Protein AF-A0A2V9PCQ8-F1 (afdb_monomer_lite)

Foldseek 3Di:
DDDPVPDDPVVVCVCCVVQPVVVVVVCVVVVVVCVVVVDDDDDHDDDVCVVPPCVVVPDPPDDDDD

Structure (mmCIF, N/CA/C/O backbone):
data_AF-A0A2V9PCQ8-F1
#
_entry.id   AF-A0A2V9PCQ8-F1
#
loop_
_atom_site.group_PDB
_atom_site.id
_atom_site.t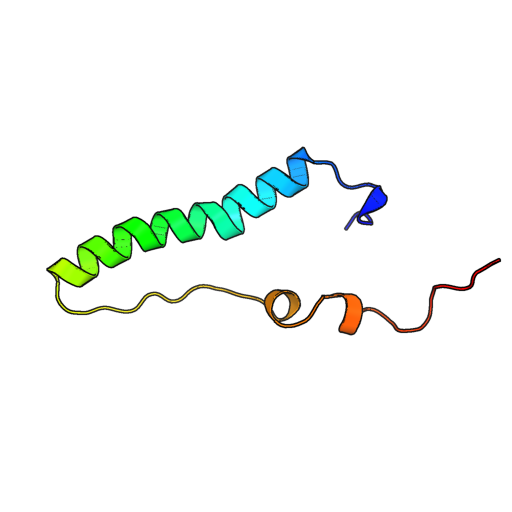ype_symbol
_atom_site.label_atom_id
_atom_site.label_alt_id
_atom_site.label_comp_id
_atom_site.label_asym_id
_atom_site.label_entity_id
_atom_site.label_seq_id
_atom_site.pdbx_PDB_ins_code
_atom_site.Cartn_x
_atom_site.Cartn_y
_atom_site.Cartn_z
_atom_site.occupancy
_atom_site.B_iso_or_equiv
_atom_site.auth_seq_id
_atom_site.auth_comp_id
_atom_site.auth_asym_id
_atom_site.auth_atom_id
_atom_site.pdbx_PDB_model_num
ATOM 1 N N . MET A 1 1 ? 6.112 -8.793 -19.317 1.00 58.97 1 MET A N 1
ATOM 2 C CA . MET A 1 1 ? 6.452 -7.578 -18.549 1.00 58.97 1 MET A CA 1
ATOM 3 C C . MET A 1 1 ? 7.645 -6.948 -19.230 1.00 58.97 1 MET A C 1
ATOM 5 O O . MET A 1 1 ? 8.598 -7.677 -19.485 1.00 58.97 1 MET A O 1
ATOM 9 N N . ALA A 1 2 ? 7.554 -5.666 -19.583 1.00 70.44 2 ALA A N 1
ATOM 10 C CA . ALA A 1 2 ? 8.710 -4.913 -20.056 1.00 70.44 2 ALA A CA 1
ATOM 11 C C . ALA A 1 2 ? 9.770 -4.870 -18.946 1.00 70.44 2 ALA A C 1
ATOM 13 O O . ALA A 1 2 ? 9.428 -4.916 -17.760 1.00 70.44 2 ALA A O 1
ATOM 14 N N . VAL A 1 3 ? 11.045 -4.836 -19.319 1.00 83.06 3 VAL A N 1
ATOM 15 C CA . VAL A 1 3 ? 12.106 -4.576 -18.343 1.00 83.06 3 VAL A CA 1
ATOM 16 C C . VAL A 1 3 ? 11.980 -3.136 -17.846 1.00 83.06 3 VAL A C 1
ATOM 18 O O . VAL A 1 3 ? 11.448 -2.284 -18.552 1.00 83.06 3 VAL A O 1
ATOM 21 N N . THR A 1 4 ? 12.456 -2.852 -16.633 1.00 85.50 4 THR A N 1
ATOM 22 C CA . THR A 1 4 ? 12.290 -1.532 -15.998 1.00 85.50 4 THR A CA 1
ATOM 23 C C . THR A 1 4 ? 12.749 -0.369 -16.883 1.00 85.50 4 THR A C 1
ATOM 25 O O . THR A 1 4 ? 12.109 0.674 -16.871 1.00 85.50 4 THR A O 1
ATOM 28 N N . ALA A 1 5 ? 13.812 -0.559 -17.675 1.00 92.00 5 ALA A N 1
ATOM 29 C CA . ALA A 1 5 ? 14.347 0.460 -18.583 1.00 92.00 5 ALA A CA 1
ATOM 30 C C . ALA A 1 5 ? 13.369 0.890 -19.694 1.00 92.00 5 ALA A C 1
ATOM 32 O O . ALA A 1 5 ? 13.476 2.008 -20.187 1.00 92.00 5 ALA A O 1
ATOM 33 N N . ASP A 1 6 ? 12.409 0.033 -20.044 1.00 91.88 6 ASP A N 1
ATOM 34 C CA . ASP A 1 6 ? 11.443 0.269 -21.122 1.00 91.88 6 ASP A CA 1
ATOM 35 C C . ASP A 1 6 ? 10.060 0.691 -20.586 1.00 91.88 6 ASP A C 1
ATOM 37 O O . ASP A 1 6 ? 9.103 0.825 -21.350 1.00 91.88 6 ASP A O 1
ATOM 41 N N . GLN A 1 7 ? 9.907 0.854 -19.266 1.00 91.25 7 GLN A N 1
ATOM 42 C CA . GLN A 1 7 ? 8.641 1.262 -18.652 1.00 91.25 7 GLN A CA 1
ATOM 43 C C . GLN A 1 7 ? 8.482 2.784 -18.700 1.00 91.25 7 GLN A C 1
ATOM 45 O O . GLN A 1 7 ? 9.416 3.531 -18.408 1.00 91.25 7 GLN A O 1
ATOM 50 N N . SER A 1 8 ? 7.276 3.251 -19.025 1.00 95.12 8 SER A N 1
ATOM 51 C CA . SER A 1 8 ? 6.958 4.676 -18.974 1.00 95.12 8 SER A CA 1
ATOM 52 C C . SER A 1 8 ? 6.716 5.137 -17.533 1.00 95.12 8 SER A C 1
ATOM 54 O O . SER A 1 8 ? 6.265 4.372 -16.674 1.00 95.12 8 SER A O 1
ATOM 56 N N . GLY A 1 9 ? 6.968 6.423 -17.275 1.00 95.31 9 GLY A N 1
ATOM 57 C CA . GLY A 1 9 ? 6.588 7.050 -16.006 1.00 95.31 9 GLY A CA 1
ATOM 58 C C . GLY A 1 9 ? 5.075 7.011 -15.769 1.00 95.31 9 GLY A C 1
ATOM 59 O O . GLY A 1 9 ? 4.639 6.773 -14.650 1.00 95.31 9 GLY A O 1
ATOM 60 N N . GLU A 1 10 ? 4.272 7.137 -16.830 1.00 97.06 10 GLU A N 1
ATOM 61 C CA . GLU A 1 10 ? 2.809 7.060 -16.747 1.00 97.06 10 GLU A CA 1
ATOM 62 C C . GLU A 1 10 ? 2.324 5.692 -16.247 1.00 97.06 10 GLU A C 1
ATOM 64 O O . GLU A 1 10 ? 1.442 5.620 -15.390 1.00 97.06 10 GLU A O 1
ATOM 69 N N . ASP A 1 11 ? 2.917 4.597 -16.729 1.00 94.75 11 ASP A N 1
ATOM 70 C CA . ASP A 1 11 ? 2.571 3.259 -16.250 1.00 94.75 11 ASP A CA 1
ATOM 71 C C . ASP A 1 11 ? 2.953 3.061 -14.783 1.00 94.75 11 ASP A C 1
ATOM 73 O O . ASP A 1 11 ? 2.185 2.463 -14.021 1.00 94.75 11 ASP A O 1
ATOM 77 N N . PHE A 1 12 ? 4.110 3.586 -14.373 1.00 94.38 12 PHE A N 1
ATOM 78 C CA . PHE A 1 12 ? 4.523 3.570 -12.974 1.00 94.38 12 PHE A CA 1
ATOM 79 C C . PHE A 1 12 ? 3.529 4.343 -12.099 1.00 94.38 12 PHE A C 1
ATOM 81 O O . PHE A 1 12 ? 2.996 3.797 -11.129 1.00 94.38 12 PHE A O 1
ATOM 88 N N . ASP A 1 13 ? 3.208 5.576 -12.484 1.00 97.81 13 ASP A N 1
ATOM 89 C CA . ASP A 1 13 ? 2.280 6.439 -11.757 1.00 97.81 13 ASP A CA 1
ATOM 90 C C . ASP A 1 13 ? 0.886 5.823 -11.671 1.00 97.81 13 ASP A C 1
ATOM 92 O O . ASP A 1 13 ? 0.256 5.854 -10.612 1.00 97.81 13 ASP A O 1
ATOM 96 N N . ARG A 1 14 ? 0.410 5.190 -12.747 1.00 97.25 14 ARG A N 1
ATOM 97 C CA . ARG A 1 14 ? -0.864 4.465 -12.757 1.00 97.25 14 ARG A CA 1
ATOM 98 C C . ARG A 1 14 ? -0.868 3.330 -11.734 1.00 97.25 14 ARG A C 1
ATOM 100 O O . ARG A 1 14 ? -1.819 3.214 -10.959 1.00 97.25 14 ARG A O 1
ATOM 107 N N . VAL A 1 15 ? 0.182 2.507 -11.703 1.00 95.50 15 VAL A N 1
ATOM 108 C CA . VAL A 1 15 ? 0.296 1.382 -10.759 1.00 95.50 15 VAL A CA 1
ATOM 109 C C . VAL A 1 15 ? 0.351 1.877 -9.314 1.00 95.50 15 VAL A C 1
ATOM 111 O O . VAL A 1 15 ? -0.370 1.350 -8.465 1.00 95.50 15 VAL A O 1
ATOM 114 N N . ILE A 1 16 ? 1.145 2.909 -9.027 1.00 96.81 16 ILE A N 1
ATOM 115 C CA . ILE A 1 16 ? 1.248 3.498 -7.685 1.00 96.81 16 ILE A CA 1
ATOM 116 C C . ILE A 1 16 ? -0.064 4.170 -7.265 1.00 96.81 16 ILE A C 1
ATOM 118 O O . ILE A 1 16 ? -0.508 4.014 -6.123 1.00 96.81 16 ILE A O 1
ATOM 122 N N . SER A 1 17 ? -0.713 4.887 -8.182 1.00 98.38 17 SER A N 1
ATOM 123 C CA . SER A 1 17 ? -1.987 5.559 -7.931 1.00 98.38 17 SER A CA 1
ATOM 124 C C . SER A 1 17 ? -3.070 4.564 -7.515 1.00 98.38 17 SER A C 1
ATOM 126 O O . SER A 1 17 ? -3.767 4.798 -6.530 1.00 98.38 17 SER A O 1
ATOM 128 N N . VAL A 1 18 ? -3.168 3.421 -8.199 1.00 96.75 18 VAL A N 1
ATOM 129 C CA . VAL A 1 18 ? -4.174 2.395 -7.890 1.00 96.75 18 VAL A CA 1
ATOM 13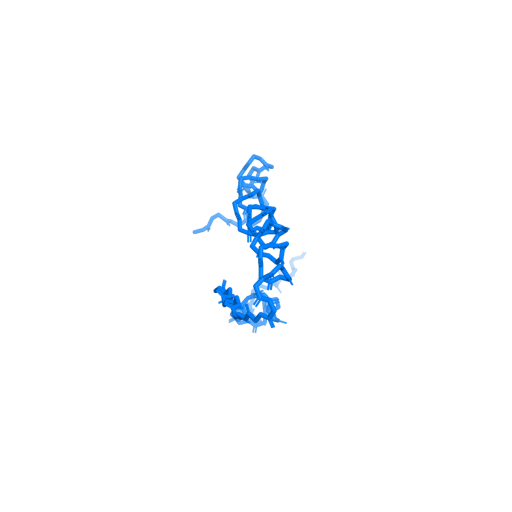0 C C . VAL A 1 18 ? -3.791 1.593 -6.644 1.00 96.75 18 VAL 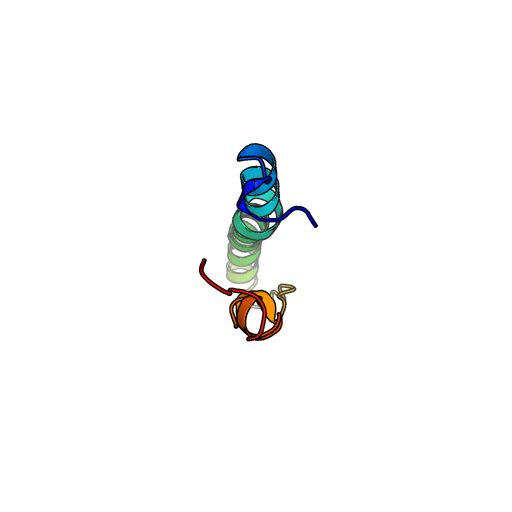A C 1
ATOM 132 O O . VAL A 1 18 ? -4.551 1.557 -5.676 1.00 96.75 18 VAL A O 1
ATOM 135 N N . ASN A 1 19 ? -2.608 0.976 -6.639 1.00 95.94 19 ASN A N 1
ATOM 136 C CA . ASN A 1 19 ? -2.267 -0.055 -5.654 1.00 95.94 19 ASN A CA 1
ATOM 137 C C . ASN A 1 19 ? -1.774 0.504 -4.318 1.00 95.94 19 ASN A C 1
ATOM 139 O O . ASN A 1 19 ? -1.804 -0.206 -3.320 1.00 95.94 19 ASN A O 1
ATOM 143 N N . LEU A 1 20 ? -1.300 1.752 -4.283 1.00 95.75 20 LEU A N 1
ATOM 144 C CA . LEU A 1 20 ? -0.779 2.356 -3.058 1.00 95.75 20 LEU A CA 1
ATOM 145 C C . LEU A 1 20 ? -1.630 3.545 -2.620 1.00 95.75 20 LEU A C 1
ATOM 147 O O . LEU A 1 20 ? -2.226 3.519 -1.542 1.00 95.75 20 LEU A O 1
ATOM 151 N N . LYS A 1 21 ? -1.733 4.579 -3.461 1.00 98.19 21 LYS A N 1
ATOM 152 C CA . LYS A 1 21 ? -2.467 5.802 -3.107 1.00 98.19 21 LYS A CA 1
ATOM 153 C C . LYS A 1 21 ? -3.966 5.539 -2.951 1.00 98.19 21 LYS A C 1
ATOM 155 O O . LYS A 1 21 ? -4.558 6.017 -1.986 1.00 98.19 21 LYS A O 1
ATOM 160 N N . GLY A 1 22 ? -4.567 4.774 -3.861 1.00 98.06 22 GLY A N 1
ATOM 161 C CA . GLY A 1 22 ? -5.977 4.393 -3.811 1.00 98.06 22 GLY A CA 1
ATOM 162 C C . GLY A 1 22 ? -6.312 3.627 -2.535 1.00 98.06 22 GLY A C 1
ATOM 163 O O . GLY A 1 22 ? -7.221 4.015 -1.806 1.00 98.06 22 GLY A O 1
ATOM 164 N N . MET A 1 23 ? -5.511 2.614 -2.198 1.00 97.19 23 MET A N 1
ATOM 165 C CA . MET A 1 23 ? -5.691 1.844 -0.963 1.00 97.19 23 MET A CA 1
ATOM 166 C C . MET A 1 23 ? -5.535 2.702 0.296 1.00 97.19 23 MET A C 1
ATOM 168 O O . MET A 1 23 ? -6.346 2.603 1.217 1.00 97.19 23 MET A O 1
ATOM 172 N N . TRP A 1 24 ? -4.535 3.588 0.333 1.00 97.81 24 TRP A N 1
ATOM 173 C CA . TRP A 1 24 ? -4.377 4.542 1.432 1.00 97.81 24 TRP A CA 1
ATOM 174 C C . TRP A 1 24 ? -5.601 5.453 1.594 1.00 97.81 24 TRP A C 1
ATOM 176 O O . TRP A 1 24 ? -6.043 5.688 2.720 1.00 97.81 24 TRP A O 1
ATOM 186 N N . LEU A 1 25 ? -6.177 5.935 0.488 1.00 98.50 25 LEU A N 1
ATOM 187 C CA . LEU A 1 25 ? -7.394 6.744 0.521 1.00 98.50 25 LEU A CA 1
ATOM 188 C C . LEU A 1 25 ? -8.588 5.961 1.078 1.00 98.50 25 LEU A C 1
ATOM 190 O O . LEU A 1 25 ? -9.285 6.511 1.925 1.00 98.50 25 LEU A O 1
ATOM 194 N N . CYS A 1 26 ? -8.801 4.704 0.677 1.00 98.06 26 CYS A N 1
ATOM 195 C CA . CYS A 1 26 ? -9.867 3.870 1.249 1.00 98.06 26 CYS A CA 1
ATOM 196 C C . CYS A 1 26 ? -9.706 3.738 2.767 1.00 98.06 26 CYS A C 1
ATOM 198 O O . CYS A 1 26 ? -10.576 4.168 3.523 1.00 98.06 26 CYS A O 1
ATOM 200 N N . MET A 1 27 ? -8.528 3.290 3.221 1.00 98.12 27 MET A N 1
ATOM 201 C CA . MET A 1 27 ? -8.237 3.137 4.650 1.00 98.12 27 MET A CA 1
ATOM 202 C C . MET A 1 27 ? -8.441 4.438 5.430 1.00 98.12 27 MET A C 1
ATOM 204 O O . MET A 1 27 ? -8.971 4.414 6.537 1.00 98.12 27 MET A O 1
ATOM 208 N N . LYS A 1 28 ? -8.055 5.592 4.866 1.00 98.31 28 LYS A N 1
ATOM 209 C CA . LYS A 1 28 ? -8.243 6.900 5.509 1.00 98.31 28 LYS A CA 1
ATOM 210 C C . LYS A 1 28 ? -9.706 7.155 5.880 1.00 98.31 28 LYS A C 1
ATOM 212 O O . LYS A 1 28 ? -9.948 7.766 6.921 1.00 98.31 28 LYS A O 1
ATOM 217 N N . TYR A 1 29 ? -10.662 6.748 5.049 1.00 98.44 29 TYR A N 1
ATOM 218 C CA . TYR A 1 29 ? -12.087 6.939 5.328 1.00 98.44 29 TYR A CA 1
ATOM 219 C C . TYR A 1 29 ? -12.675 5.777 6.134 1.00 98.44 29 TYR A C 1
ATOM 221 O O . TYR A 1 29 ? -13.382 6.034 7.109 1.00 98.44 29 TYR A O 1
ATOM 229 N N . ASP A 1 30 ? -12.305 4.536 5.815 1.00 98.06 30 ASP A N 1
ATOM 230 C CA . ASP A 1 30 ? -12.768 3.339 6.527 1.00 98.06 30 ASP A CA 1
ATOM 231 C C . ASP A 1 30 ? -12.395 3.394 8.012 1.00 98.06 30 ASP A C 1
ATOM 233 O O . ASP A 1 30 ? -13.246 3.212 8.881 1.00 98.06 30 ASP A O 1
ATOM 237 N N . ILE A 1 31 ? -11.145 3.756 8.324 1.00 98.31 31 ILE A N 1
ATOM 238 C CA . ILE A 1 31 ? -10.667 3.887 9.707 1.00 98.31 31 ILE A CA 1
ATOM 239 C C . ILE A 1 31 ? -11.466 4.953 10.457 1.00 98.31 31 ILE A C 1
ATOM 241 O O . ILE A 1 31 ? -11.823 4.740 11.613 1.00 98.31 31 ILE A O 1
ATOM 245 N N . ARG A 1 32 ? -11.791 6.091 9.825 1.00 98.38 32 ARG A N 1
ATOM 246 C CA . ARG A 1 32 ? -12.594 7.134 10.488 1.00 98.38 32 ARG A CA 1
ATOM 247 C C . ARG A 1 32 ? -13.965 6.601 10.884 1.00 98.38 32 ARG A C 1
ATOM 249 O O . ARG A 1 32 ? -14.403 6.875 11.996 1.00 98.38 32 ARG A O 1
ATOM 256 N N . GLN A 1 33 ? -14.596 5.811 10.019 1.00 98.25 33 GLN A N 1
ATOM 257 C CA . GLN A 1 33 ? -15.887 5.202 10.322 1.00 98.25 33 GLN A CA 1
ATOM 258 C C . GLN A 1 33 ? -15.777 4.101 11.386 1.00 98.25 33 GLN A C 1
ATOM 260 O O . GLN A 1 33 ? -16.605 4.032 12.293 1.00 98.25 33 GLN A O 1
ATOM 265 N N . MET A 1 34 ? -14.740 3.267 11.321 1.00 98.50 34 MET A N 1
ATOM 266 C CA . MET A 1 34 ? -14.491 2.218 12.313 1.00 98.50 34 MET A CA 1
ATOM 267 C C . MET A 1 34 ? -14.223 2.790 13.707 1.00 98.50 34 MET A C 1
ATOM 269 O O . MET A 1 34 ? -14.688 2.226 14.692 1.00 98.50 34 MET A O 1
ATOM 273 N N . LEU A 1 35 ? -13.537 3.934 13.804 1.00 98.19 35 LEU A N 1
ATOM 274 C CA . LEU A 1 35 ? -13.340 4.646 15.070 1.00 98.19 35 LEU A CA 1
ATOM 275 C C . LEU A 1 35 ? -14.667 5.127 15.669 1.00 98.19 35 LEU A C 1
ATOM 277 O O . LEU A 1 35 ? -14.849 5.033 16.879 1.00 98.19 35 LEU A O 1
ATOM 281 N N . THR A 1 36 ? -15.610 5.590 14.842 1.00 98.06 36 THR A N 1
ATOM 282 C CA . THR A 1 36 ? -16.972 5.917 15.296 1.00 98.06 36 THR A CA 1
ATOM 283 C C . THR A 1 36 ? -17.739 4.671 15.747 1.00 98.06 36 THR A C 1
ATOM 285 O O . THR A 1 36 ? -18.489 4.736 16.716 1.00 98.06 36 THR A O 1
ATOM 288 N N . HIS A 1 37 ? -17.545 3.536 15.072 1.00 97.56 37 HIS A N 1
ATOM 289 C CA . HIS A 1 37 ? -18.192 2.266 15.412 1.00 97.56 37 HIS A CA 1
ATOM 290 C C . HIS A 1 37 ? -17.549 1.546 16.616 1.00 97.56 37 HIS A C 1
ATOM 292 O O . HIS A 1 37 ? -18.171 0.684 17.229 1.00 97.56 37 HIS A O 1
ATOM 298 N N . GLY A 1 38 ? -16.304 1.885 16.963 1.00 98.06 38 GLY A N 1
ATOM 299 C CA . GLY A 1 38 ? -15.539 1.276 18.055 1.00 98.06 38 GLY A CA 1
ATOM 300 C C . GLY A 1 38 ? -14.911 -0.083 17.724 1.00 98.06 38 GLY A C 1
ATOM 301 O O . GLY A 1 38 ? -14.247 -0.664 18.580 1.00 98.06 38 GLY A O 1
ATOM 302 N N . SER A 1 39 ? -15.096 -0.610 16.508 1.00 97.25 39 SER A N 1
ATOM 303 C CA . SER A 1 39 ? -14.506 -1.883 16.078 1.00 97.25 39 SER A CA 1
ATOM 304 C C . SER A 1 39 ? -14.484 -2.051 14.553 1.00 97.25 39 SER A C 1
ATOM 306 O O . SER A 1 39 ? -15.152 -1.326 13.816 1.00 97.25 39 SER A O 1
ATOM 308 N N . GLY A 1 40 ? -13.704 -3.031 14.090 1.00 96.81 40 GLY A N 1
ATOM 309 C CA . GLY A 1 40 ? -13.684 -3.517 12.711 1.00 96.81 40 GLY A CA 1
ATOM 310 C C . GLY A 1 40 ? -12.306 -4.052 12.316 1.00 96.81 40 GLY A C 1
ATOM 311 O O . GLY A 1 40 ? -11.343 -3.941 13.076 1.00 96.81 40 GLY A O 1
ATOM 312 N N . ALA A 1 41 ? -12.204 -4.607 11.112 1.00 97.62 41 ALA A N 1
ATOM 313 C CA . ALA A 1 41 ? -10.949 -5.092 10.552 1.00 97.62 41 ALA A CA 1
ATOM 314 C C . ALA A 1 41 ? -10.841 -4.704 9.075 1.00 97.62 41 ALA A C 1
ATOM 316 O O . ALA A 1 41 ? -11.805 -4.839 8.325 1.00 97.62 41 ALA A O 1
ATOM 317 N N . ILE A 1 42 ? -9.654 -4.258 8.664 1.00 97.06 42 ILE A N 1
ATOM 318 C CA . ILE A 1 42 ? -9.311 -3.985 7.264 1.00 97.06 42 ILE A CA 1
ATOM 319 C C . ILE A 1 42 ? -8.273 -5.018 6.837 1.00 97.06 42 ILE A C 1
ATOM 321 O O . ILE A 1 42 ? -7.249 -5.178 7.501 1.00 97.06 42 ILE A O 1
ATOM 325 N N . VAL A 1 43 ? -8.523 -5.703 5.721 1.00 95.88 43 VAL A N 1
ATOM 326 C CA . VAL A 1 43 ? -7.599 -6.686 5.143 1.00 95.88 43 VAL A CA 1
ATOM 327 C C . VAL A 1 43 ? -7.201 -6.223 3.749 1.00 95.88 43 VAL A C 1
ATOM 329 O O . VAL A 1 43 ? -8.042 -6.077 2.867 1.00 95.88 43 VAL A O 1
ATOM 332 N N . ASN A 1 44 ? -5.902 -6.008 3.558 1.00 94.69 44 ASN A N 1
ATOM 333 C CA . ASN A 1 44 ? -5.315 -5.566 2.299 1.00 94.69 44 ASN A CA 1
ATOM 334 C C . ASN A 1 44 ? -4.611 -6.736 1.608 1.00 94.69 44 ASN A C 1
ATOM 336 O O . ASN A 1 44 ? -3.879 -7.487 2.253 1.00 94.69 44 ASN A O 1
ATOM 340 N N . ASN A 1 45 ? -4.781 -6.865 0.291 1.00 92.44 45 ASN A N 1
ATOM 341 C CA . ASN A 1 45 ? -4.062 -7.868 -0.487 1.00 92.44 45 ASN A CA 1
ATOM 342 C C . ASN A 1 45 ? -2.656 -7.367 -0.846 1.00 92.44 45 ASN A C 1
ATOM 344 O O . ASN A 1 45 ? -2.505 -6.453 -1.656 1.00 92.44 45 ASN A O 1
ATOM 348 N N . ALA A 1 46 ? -1.635 -7.989 -0.264 1.00 89.88 46 ALA A N 1
ATOM 349 C CA . ALA A 1 46 ? -0.237 -7.770 -0.614 1.00 89.88 46 ALA A CA 1
ATOM 350 C C . ALA A 1 46 ? 0.316 -8.961 -1.415 1.00 89.88 46 ALA A C 1
ATOM 352 O O . ALA A 1 46 ? -0.356 -9.966 -1.631 1.00 89.88 46 ALA A O 1
ATOM 353 N N . SER A 1 47 ? 1.567 -8.861 -1.853 1.00 87.56 47 SER A N 1
ATOM 354 C CA . SER A 1 47 ? 2.276 -9.968 -2.497 1.00 87.56 47 SER A CA 1
ATOM 355 C C . SER A 1 47 ? 3.666 -10.132 -1.893 1.00 87.56 47 SER A C 1
ATOM 357 O O . SER A 1 47 ? 4.199 -9.197 -1.292 1.00 87.56 47 SER A O 1
ATOM 359 N N . VAL A 1 48 ? 4.286 -11.298 -2.098 1.00 87.25 48 VAL A N 1
ATOM 360 C CA . VAL A 1 48 ? 5.676 -11.564 -1.674 1.00 87.25 48 VAL A CA 1
ATOM 361 C C . VAL A 1 48 ? 6.647 -10.518 -2.238 1.00 87.25 48 VAL A C 1
ATOM 363 O O . VAL A 1 48 ? 7.591 -10.136 -1.553 1.00 87.25 48 VAL A O 1
ATOM 366 N N . ALA A 1 49 ? 6.370 -9.986 -3.434 1.00 83.06 49 ALA A N 1
ATOM 367 C CA . ALA A 1 49 ? 7.168 -8.932 -4.063 1.00 83.06 49 ALA A CA 1
ATOM 368 C C . ALA A 1 49 ? 7.160 -7.591 -3.296 1.00 83.06 49 ALA A C 1
ATOM 370 O O . ALA A 1 49 ? 8.010 -6.742 -3.551 1.00 83.06 49 ALA A O 1
ATOM 371 N N . GLY A 1 50 ? 6.207 -7.383 -2.379 1.00 81.69 50 GLY A N 1
ATOM 372 C CA . GLY A 1 50 ? 6.180 -6.229 -1.474 1.00 81.69 50 GLY A CA 1
ATOM 373 C C . GLY A 1 50 ? 6.988 -6.429 -0.186 1.00 81.69 50 GLY A C 1
ATOM 374 O O . GLY A 1 50 ? 7.288 -5.453 0.492 1.00 81.69 50 GLY A O 1
ATOM 375 N N . LEU A 1 51 ? 7.343 -7.675 0.149 1.00 81.62 51 LEU A N 1
ATOM 376 C CA . LEU A 1 51 ? 8.150 -8.025 1.325 1.00 81.62 51 LEU A CA 1
ATOM 377 C C . LEU A 1 51 ? 9.626 -8.227 0.961 1.00 81.62 51 LEU A C 1
ATOM 379 O O . LEU A 1 51 ? 10.515 -7.806 1.694 1.00 81.62 51 LEU A O 1
ATOM 383 N N . ALA A 1 52 ? 9.879 -8.870 -0.176 1.00 70.31 52 ALA A N 1
ATOM 384 C CA . ALA A 1 52 ? 11.203 -9.066 -0.743 1.00 70.31 52 ALA A CA 1
ATOM 385 C C . ALA A 1 52 ? 11.218 -8.483 -2.155 1.00 70.31 52 ALA A C 1
ATOM 387 O O . ALA A 1 52 ? 10.256 -8.646 -2.906 1.00 70.31 52 ALA A O 1
ATOM 388 N N . THR A 1 53 ? 12.312 -7.825 -2.543 1.00 63.69 53 THR A N 1
ATOM 389 C CA . THR A 1 53 ? 12.469 -7.361 -3.923 1.00 63.69 53 THR A CA 1
ATOM 390 C C . THR A 1 53 ? 12.291 -8.552 -4.865 1.00 63.69 53 THR A C 1
ATOM 392 O O . THR A 1 53 ? 12.900 -9.604 -4.677 1.00 63.69 53 THR A O 1
ATOM 395 N N . ALA A 1 54 ? 11.467 -8.407 -5.907 1.00 57.78 54 ALA A N 1
ATOM 396 C CA . ALA A 1 54 ? 11.220 -9.476 -6.883 1.00 57.78 54 ALA A CA 1
ATOM 397 C C . ALA A 1 54 ? 12.515 -9.999 -7.561 1.00 57.78 54 ALA A C 1
ATOM 399 O O . ALA A 1 54 ? 12.527 -11.090 -8.134 1.00 57.78 54 ALA A O 1
ATOM 400 N N . GLY A 1 55 ? 13.621 -9.250 -7.450 1.00 54.66 55 GLY A N 1
ATOM 401 C CA . GLY A 1 55 ? 14.973 -9.666 -7.832 1.00 54.66 55 GLY A CA 1
ATOM 402 C C . GLY A 1 55 ? 15.591 -10.771 -6.963 1.00 54.66 55 GLY A C 1
ATOM 403 O O . GLY A 1 55 ? 16.514 -11.427 -7.426 1.00 54.66 55 GLY A O 1
ATOM 404 N N . PHE A 1 56 ? 15.073 -11.056 -5.762 1.00 49.78 56 PHE A N 1
ATOM 405 C CA . PHE A 1 56 ? 15.498 -12.227 -4.981 1.00 49.78 56 PHE A CA 1
ATOM 406 C C . PHE A 1 56 ? 14.986 -13.547 -5.587 1.00 49.78 56 PHE A C 1
ATOM 408 O O . PHE A 1 56 ? 15.611 -14.589 -5.425 1.00 49.78 56 PHE A O 1
ATOM 415 N N . GLN A 1 57 ? 13.867 -13.515 -6.324 1.00 46.84 57 GLN A N 1
ATOM 416 C CA . GLN A 1 57 ? 13.283 -14.708 -6.954 1.00 46.84 57 GLN A CA 1
ATOM 417 C C . GLN A 1 57 ? 13.663 -14.868 -8.431 1.00 46.84 57 GLN A C 1
ATOM 419 O O . GLN A 1 57 ? 13.642 -15.983 -8.953 1.00 46.84 57 GLN A O 1
ATOM 424 N N . ARG A 1 58 ? 14.044 -13.787 -9.123 1.00 48.94 58 ARG A N 1
ATOM 425 C CA . ARG A 1 58 ? 14.526 -13.848 -10.508 1.00 48.94 58 ARG A CA 1
ATOM 426 C C . ARG A 1 58 ? 16.052 -13.898 -10.561 1.00 48.94 58 ARG A C 1
ATOM 428 O O . ARG A 1 58 ? 16.701 -12.911 -10.857 1.00 48.94 58 ARG A O 1
ATOM 435 N N . ASN A 1 59 ? 16.571 -15.107 -10.376 1.00 40.25 59 ASN A N 1
ATOM 436 C CA . ASN A 1 59 ? 17.792 -15.594 -11.012 1.00 40.25 59 ASN A CA 1
ATOM 437 C C . ASN A 1 59 ? 19.096 -14.795 -10.773 1.00 40.25 59 ASN A C 1
ATOM 439 O O . ASN A 1 59 ? 19.418 -13.844 -11.481 1.00 40.25 59 ASN A O 1
ATOM 443 N N . SER A 1 60 ? 19.943 -15.323 -9.896 1.00 47.53 60 SER A N 1
ATOM 444 C CA . SER A 1 60 ? 21.353 -14.961 -9.713 1.00 47.53 60 SER A CA 1
ATOM 445 C C . SER A 1 60 ? 22.282 -15.287 -10.907 1.00 47.53 60 SER A C 1
ATOM 447 O O . SER A 1 60 ? 23.480 -15.459 -10.696 1.00 47.53 60 SER A O 1
ATOM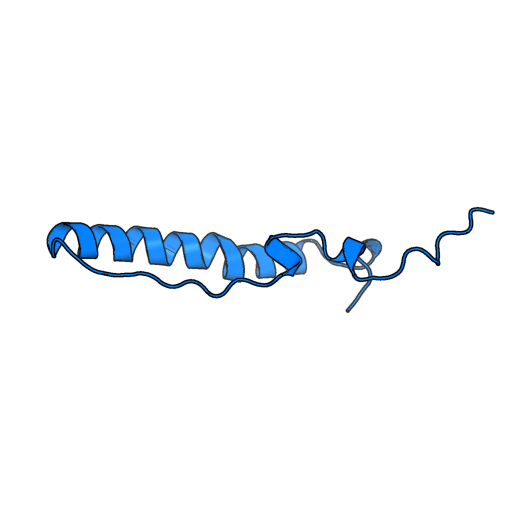 449 N N . SER A 1 61 ? 21.803 -15.391 -12.159 1.00 51.69 61 SER A N 1
ATOM 450 C CA . SER A 1 61 ? 22.649 -15.878 -13.271 1.00 51.69 61 SER A CA 1
ATOM 451 C C . SER A 1 61 ? 22.568 -15.182 -14.637 1.00 51.69 61 SER A C 1
ATOM 453 O O . SER A 1 61 ? 23.003 -15.777 -15.618 1.00 51.69 61 SER A O 1
ATOM 455 N N . THR A 1 62 ? 22.154 -13.914 -14.756 1.00 51.34 62 THR A N 1
ATOM 456 C CA . THR A 1 62 ? 22.393 -13.160 -16.014 1.00 51.34 62 THR A CA 1
ATOM 457 C C . THR A 1 62 ? 22.684 -11.671 -15.804 1.00 51.34 62 THR A C 1
ATOM 459 O O . THR A 1 62 ? 21.922 -10.809 -16.230 1.00 51.34 62 THR A O 1
ATOM 462 N N . TRP A 1 63 ? 23.832 -11.360 -15.205 1.00 46.75 63 TRP A N 1
ATOM 463 C CA . TRP A 1 63 ? 24.629 -10.206 -15.626 1.00 46.75 63 TRP A CA 1
ATOM 464 C C . TRP A 1 63 ? 26.065 -10.698 -15.816 1.00 46.75 63 TRP A C 1
ATOM 466 O O . TRP A 1 63 ? 26.740 -11.046 -14.849 1.00 46.75 63 TRP A O 1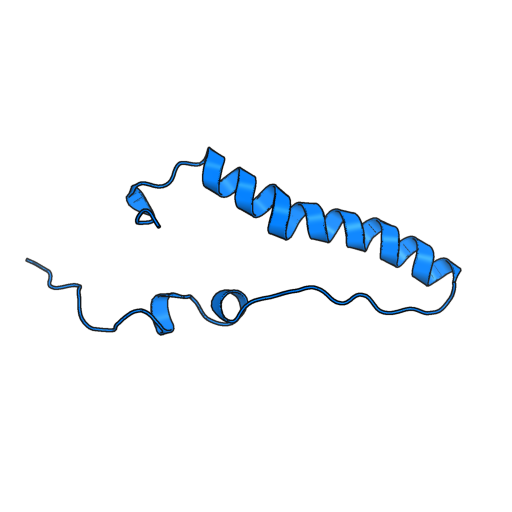
ATOM 476 N N . LYS A 1 64 ? 26.496 -10.819 -17.077 1.00 44.47 64 LYS A N 1
ATOM 477 C CA . LYS A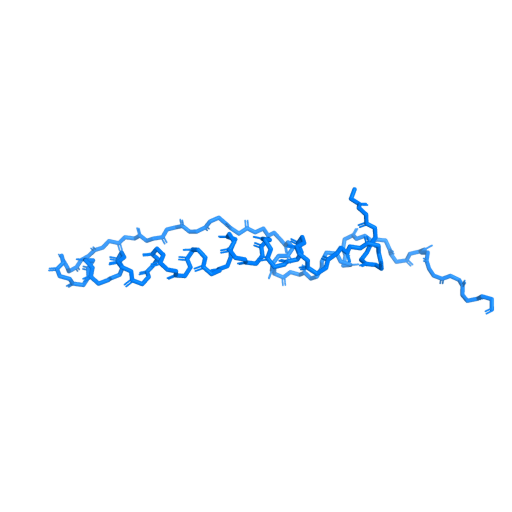 1 64 ? 27.912 -10.948 -17.426 1.00 44.47 64 LYS A CA 1
ATOM 478 C C . LYS A 1 64 ? 28.347 -9.592 -17.977 1.00 44.47 64 LYS A C 1
ATOM 480 O O . LYS A 1 64 ? 27.874 -9.249 -19.059 1.00 44.47 64 LYS A O 1
ATOM 485 N N . PRO A 1 65 ? 29.183 -8.829 -17.259 1.00 50.97 65 PRO A N 1
ATOM 486 C CA . PRO A 1 65 ? 29.818 -7.675 -17.860 1.00 50.97 65 PRO A CA 1
ATOM 487 C C . PRO A 1 65 ? 30.738 -8.183 -18.962 1.00 50.97 65 PRO A C 1
ATOM 489 O O . PRO A 1 65 ? 31.562 -9.072 -18.734 1.00 50.97 65 PRO A O 1
ATOM 492 N N . ASN A 1 66 ? 30.552 -7.645 -20.155 1.00 48.03 66 ASN A N 1
ATOM 493 C CA . ASN A 1 66 ? 31.663 -7.386 -21.051 1.00 48.03 66 ASN A CA 1
ATOM 494 C C . ASN A 1 66 ? 32.436 -6.172 -20.529 1.00 48.03 66 ASN A C 1
ATOM 496 O O . ASN A 1 66 ? 31.778 -5.160 -20.198 1.00 48.03 66 ASN A O 1
#

Radius of gyration: 18.02 Å; chains: 1; bounding box: 50×23×39 Å

Sequence (66 aa):
MAVTADQSGEDFDRVISVNLKGMWLCMKYDIRQMLTHGSGAIVNNASVAGLATAGFQRNSSTWKPN

pLDDT: mean 84.03, std 19.17, range [40.25, 98.5]

Secondary structure (DSSP, 8-state):
---GGG--HHHHHHHHIIIIIIHHHHHHHHHHHHHHHT---------GGGTS-GGGTS-TT-----